Protein AF-A0AAW7XBU8-F1 (afdb_monomer_lite)

pLDDT: mean 73.5, std 14.92, range [34.59, 93.88]

Sequence (88 aa):
GYIIPNLYYYDDMSNYIQSNPDVLNRWTPETAATATKPVLHLNDYAHSKQSSTLTYADGSYVRLKSAEISYRFTKGLVKKLGLKSAQV

Radius of gyration: 27.87 Å; chains: 1; bounding box: 62×27×71 Å

Structure (mmCIF, N/CA/C/O backbone):
data_AF-A0AAW7XBU8-F1
#
_entry.id   AF-A0AAW7XBU8-F1
#
loop_
_atom_site.group_PDB
_atom_site.id
_atom_site.type_symbol
_atom_site.label_atom_id
_atom_site.label_alt_id
_atom_site.label_comp_id
_atom_site.label_asym_id
_atom_site.label_entity_id
_atom_site.label_seq_id
_atom_site.pdbx_PDB_ins_code
_atom_site.Cartn_x
_atom_site.Cartn_y
_atom_site.Cartn_z
_atom_site.occupancy
_atom_site.B_iso_or_equiv
_atom_site.auth_seq_id
_atom_site.auth_comp_id
_atom_site.auth_asym_id
_atom_site.auth_atom_id
_atom_site.pdbx_PDB_model_num
ATOM 1 N N . GLY A 1 1 ? 2.085 2.531 15.692 1.00 34.59 1 GLY A N 1
ATOM 2 C CA . GLY A 1 1 ? 3.423 2.304 15.122 1.00 34.59 1 GLY A CA 1
ATOM 3 C C . GLY A 1 1 ? 3.241 1.696 13.756 1.00 34.59 1 GLY A C 1
ATOM 4 O O . GLY A 1 1 ? 2.454 0.768 13.638 1.00 34.59 1 GLY A O 1
ATOM 5 N N . TYR A 1 2 ? 3.858 2.277 12.733 1.00 35.44 2 TYR A N 1
ATOM 6 C CA . TYR A 1 2 ? 3.827 1.735 11.377 1.00 35.44 2 TYR A CA 1
ATOM 7 C C . TYR A 1 2 ? 4.793 0.548 11.318 1.00 35.44 2 TYR A C 1
ATOM 9 O O . TYR A 1 2 ? 5.961 0.693 11.669 1.00 35.44 2 TYR A O 1
ATOM 17 N N . ILE A 1 3 ? 4.284 -0.627 10.957 1.00 39.94 3 ILE A N 1
ATOM 18 C CA . ILE A 1 3 ? 5.083 -1.837 10.745 1.00 39.94 3 ILE A CA 1
ATOM 19 C C . ILE A 1 3 ? 5.851 -1.628 9.444 1.00 39.94 3 ILE A C 1
ATOM 21 O O . ILE A 1 3 ? 5.266 -1.662 8.364 1.00 39.94 3 ILE A O 1
ATOM 25 N N . ILE A 1 4 ? 7.144 -1.335 9.557 1.00 48.44 4 ILE A N 1
ATOM 26 C CA . ILE A 1 4 ? 8.041 -1.272 8.408 1.00 48.44 4 ILE A CA 1
ATOM 27 C C . ILE A 1 4 ? 8.350 -2.730 8.042 1.00 48.44 4 ILE A C 1
ATOM 29 O O . ILE A 1 4 ? 8.893 -3.444 8.887 1.00 48.44 4 ILE A O 1
ATOM 33 N N . PRO A 1 5 ? 7.976 -3.218 6.847 1.00 45.41 5 PRO A N 1
ATOM 34 C CA . PRO A 1 5 ? 8.377 -4.552 6.419 1.00 45.41 5 PRO A CA 1
ATOM 35 C C . PRO A 1 5 ? 9.912 -4.643 6.385 1.00 45.41 5 PRO A C 1
ATOM 37 O O . PRO A 1 5 ? 10.569 -3.660 6.046 1.00 45.41 5 PRO A O 1
ATOM 40 N N . ASN A 1 6 ? 10.464 -5.813 6.743 1.00 49.59 6 ASN A N 1
ATOM 41 C CA . ASN A 1 6 ? 11.900 -6.166 6.846 1.00 49.59 6 ASN A CA 1
ATOM 42 C C . ASN A 1 6 ? 12.665 -6.105 5.502 1.00 49.59 6 ASN A C 1
ATOM 44 O O . ASN A 1 6 ? 13.399 -7.017 5.138 1.00 49.59 6 ASN A O 1
ATOM 48 N N . LEU A 1 7 ? 12.455 -5.053 4.724 1.00 49.56 7 LEU A N 1
ATOM 49 C CA . LEU A 1 7 ? 12.789 -4.980 3.311 1.00 49.56 7 LEU A CA 1
ATOM 50 C C . LEU A 1 7 ? 13.641 -3.760 2.959 1.00 49.56 7 LEU A C 1
ATOM 52 O O . LEU A 1 7 ? 13.847 -3.446 1.791 1.00 49.56 7 LEU A O 1
ATOM 56 N N . TYR A 1 8 ? 14.137 -3.078 3.984 1.00 45.97 8 TYR A N 1
ATOM 57 C CA . TYR A 1 8 ? 15.203 -2.105 3.850 1.00 45.97 8 TYR A CA 1
ATOM 58 C C . TYR A 1 8 ? 16.470 -2.756 4.387 1.00 45.97 8 TYR A C 1
ATOM 60 O O . TYR A 1 8 ? 16.698 -2.803 5.596 1.00 45.97 8 TYR A O 1
ATOM 68 N N . TYR A 1 9 ? 17.268 -3.301 3.472 1.00 48.19 9 TYR A N 1
ATOM 69 C CA . TYR A 1 9 ? 18.662 -3.594 3.756 1.00 48.19 9 TYR A CA 1
ATOM 70 C C . TYR A 1 9 ? 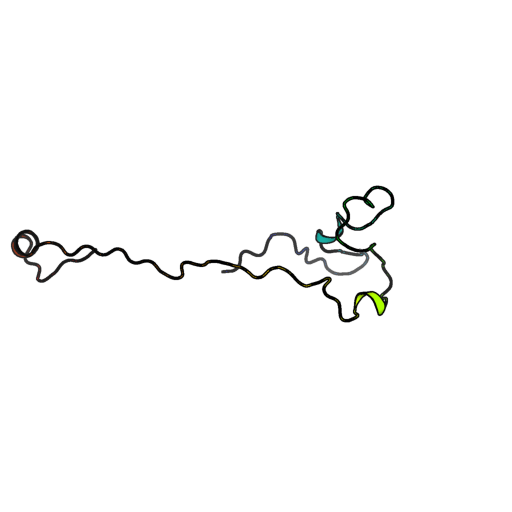19.374 -2.245 3.869 1.00 48.19 9 TYR A C 1
ATOM 72 O O . TYR A 1 9 ? 19.592 -1.556 2.878 1.00 48.19 9 TYR A O 1
ATOM 80 N N . TYR A 1 10 ? 19.661 -1.829 5.099 1.00 44.12 10 TYR A N 1
ATOM 81 C CA . TYR A 1 10 ? 20.796 -0.949 5.326 1.00 44.12 10 TYR A CA 1
ATOM 82 C C . TYR A 1 10 ? 22.040 -1.775 4.998 1.00 44.12 10 TYR A C 1
ATOM 84 O O . TYR A 1 10 ? 22.287 -2.784 5.656 1.00 44.12 10 TYR A O 1
ATOM 92 N N . ASP A 1 11 ? 22.781 -1.378 3.972 1.00 48.84 11 ASP A N 1
ATOM 93 C CA . ASP A 1 11 ? 24.096 -1.929 3.666 1.00 48.84 11 ASP A CA 1
ATOM 94 C C . ASP A 1 11 ? 25.056 -0.774 3.406 1.00 48.84 11 ASP A C 1
ATOM 96 O O . ASP A 1 11 ? 24.727 0.198 2.719 1.00 48.84 11 ASP A O 1
ATOM 100 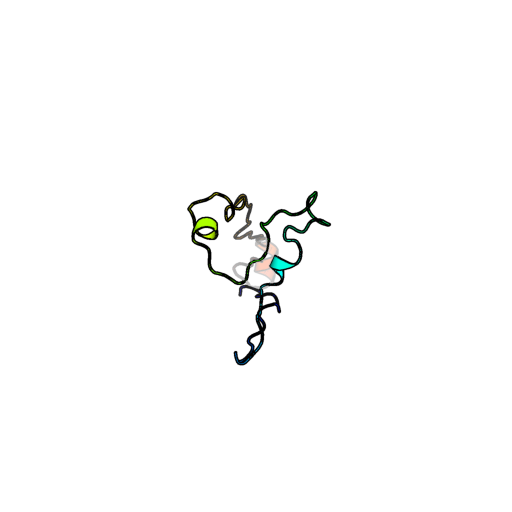N N . ASP A 1 12 ? 26.216 -0.880 4.035 1.00 52.62 12 ASP A N 1
ATOM 101 C CA . ASP A 1 12 ? 27.289 0.095 4.005 1.00 52.62 12 ASP A CA 1
ATOM 102 C C . ASP A 1 12 ? 27.886 0.093 2.594 1.00 52.62 12 ASP A C 1
ATOM 104 O O . ASP A 1 12 ? 28.540 -0.852 2.147 1.00 52.62 12 ASP A O 1
ATOM 108 N N . MET A 1 13 ? 27.527 1.126 1.835 1.00 57.34 13 MET A N 1
ATOM 109 C CA . MET A 1 13 ? 27.756 1.227 0.401 1.00 57.34 13 MET A CA 1
ATOM 110 C C . MET A 1 13 ? 29.253 1.155 0.090 1.00 57.34 13 MET A C 1
ATOM 112 O O . MET A 1 13 ? 29.978 2.132 0.270 1.00 57.34 13 MET A O 1
ATOM 116 N N . SER A 1 14 ? 29.716 0.026 -0.451 1.00 55.84 14 SER A N 1
ATOM 117 C CA . SER A 1 14 ? 31.048 -0.007 -1.061 1.00 55.84 14 SER A CA 1
ATOM 118 C C . SER A 1 14 ? 31.144 -0.650 -2.437 1.00 55.84 14 SER A C 1
ATOM 120 O O . SER A 1 14 ? 31.983 -0.188 -3.191 1.00 55.84 14 SER A O 1
ATOM 122 N N . ASN A 1 15 ? 30.312 -1.623 -2.841 1.00 51.88 15 ASN A N 1
ATOM 123 C CA . ASN A 1 15 ? 30.431 -2.214 -4.195 1.00 51.88 15 ASN A CA 1
ATOM 124 C C . ASN A 1 15 ? 29.161 -2.901 -4.753 1.00 51.88 15 ASN A C 1
ATOM 126 O O . ASN A 1 15 ? 29.255 -3.618 -5.748 1.00 51.88 15 ASN A O 1
ATOM 130 N N . TYR A 1 16 ? 27.977 -2.723 -4.153 1.00 58.66 16 TYR A N 1
ATOM 131 C CA . TYR A 1 16 ? 26.759 -3.408 -4.609 1.00 58.66 16 TYR A CA 1
ATOM 132 C C . TYR A 1 16 ? 25.670 -2.424 -5.039 1.00 58.66 16 TYR A C 1
ATOM 134 O O . TYR A 1 16 ? 25.353 -1.474 -4.324 1.00 58.66 16 TYR A O 1
ATOM 142 N N . ILE A 1 17 ? 25.079 -2.660 -6.213 1.00 62.38 17 ILE A N 1
ATOM 143 C CA . ILE A 1 17 ? 23.900 -1.921 -6.671 1.00 62.38 17 ILE A CA 1
ATOM 144 C C . ILE A 1 17 ? 22.688 -2.550 -5.990 1.00 62.38 17 ILE A C 1
ATOM 146 O O . ILE A 1 17 ? 22.246 -3.634 -6.367 1.00 62.38 17 ILE A O 1
ATOM 150 N N . GLN A 1 18 ? 22.165 -1.883 -4.966 1.00 64.69 18 GLN A N 1
ATOM 151 C CA . GLN A 1 18 ? 20.962 -2.326 -4.270 1.00 64.69 18 GLN A CA 1
ATOM 152 C C . GLN A 1 18 ? 19.705 -1.730 -4.904 1.00 64.69 18 GLN A C 1
ATOM 154 O O . GLN A 1 18 ? 19.689 -0.581 -5.347 1.00 64.69 18 GLN A O 1
ATOM 159 N N . SER A 1 19 ? 18.632 -2.518 -4.947 1.00 64.50 19 SER A N 1
ATOM 160 C CA . SER A 1 19 ? 17.341 -2.087 -5.475 1.00 64.50 19 SER A CA 1
ATOM 161 C C . SER A 1 19 ? 16.206 -2.571 -4.582 1.00 64.50 19 SER A C 1
ATOM 163 O O . SER A 1 19 ? 16.279 -3.657 -4.010 1.00 64.50 19 SER A O 1
ATOM 165 N N . ASN A 1 20 ? 15.152 -1.762 -4.460 1.00 73.31 20 ASN A N 1
ATOM 166 C CA . ASN A 1 20 ? 13.948 -2.146 -3.726 1.00 73.31 20 ASN A CA 1
ATOM 167 C C . ASN A 1 20 ? 13.347 -3.399 -4.394 1.00 73.31 20 ASN A C 1
ATOM 169 O O . ASN A 1 20 ? 13.185 -3.387 -5.609 1.00 73.31 20 ASN A O 1
ATOM 173 N N . PRO A 1 21 ? 12.967 -4.457 -3.669 1.00 74.81 21 PRO A N 1
ATOM 174 C CA . PRO A 1 21 ? 12.355 -5.664 -4.253 1.00 74.81 21 PRO A CA 1
ATOM 175 C C . PRO A 1 21 ? 11.085 -5.425 -5.067 1.00 74.81 21 PRO A C 1
ATOM 177 O O . PRO A 1 21 ? 10.696 -6.278 -5.857 1.00 74.81 21 PRO A O 1
ATOM 180 N N . ASP A 1 22 ? 10.482 -4.247 -4.968 1.00 73.94 22 ASP A N 1
ATOM 181 C CA . ASP A 1 22 ? 9.512 -3.756 -5.943 1.00 73.94 22 ASP A CA 1
ATOM 182 C C . ASP A 1 22 ? 10.009 -3.800 -7.416 1.00 73.94 22 ASP A C 1
ATOM 184 O O . ASP A 1 22 ? 9.216 -3.711 -8.352 1.00 73.94 22 ASP A O 1
ATOM 188 N N . VAL A 1 23 ? 11.316 -3.976 -7.659 1.00 75.06 23 VAL A N 1
ATOM 189 C CA . VAL A 1 23 ? 11.888 -4.165 -9.001 1.00 75.06 23 VAL A CA 1
ATOM 190 C C . VAL A 1 23 ? 11.780 -5.585 -9.565 1.00 75.06 23 VAL A C 1
ATOM 192 O O . VAL A 1 23 ? 12.046 -5.756 -10.752 1.00 75.06 23 VAL A O 1
ATOM 195 N N . LEU A 1 24 ? 11.373 -6.583 -8.770 1.00 78.25 24 LEU A N 1
ATOM 196 C CA . LEU A 1 24 ? 11.346 -7.998 -9.179 1.00 78.25 24 LEU A CA 1
ATOM 197 C C . LEU A 1 24 ? 10.403 -8.288 -10.365 1.00 78.25 24 LEU A C 1
ATOM 199 O O . LEU A 1 24 ? 10.647 -9.231 -11.106 1.00 78.25 24 LEU A O 1
ATOM 203 N N . ASN A 1 25 ? 9.361 -7.471 -10.572 1.00 78.19 25 ASN A N 1
ATOM 204 C CA . ASN A 1 25 ? 8.333 -7.671 -11.611 1.00 78.19 25 ASN A CA 1
ATOM 205 C C . ASN A 1 25 ? 8.310 -6.547 -12.667 1.00 78.19 25 ASN A C 1
ATOM 207 O O . ASN A 1 25 ? 7.248 -6.124 -13.133 1.00 78.19 25 ASN A O 1
ATOM 211 N N . ARG A 1 26 ? 9.482 -6.006 -13.009 1.00 84.50 26 ARG A N 1
ATOM 212 C CA . ARG A 1 26 ? 9.624 -5.009 -14.081 1.00 84.50 26 ARG A CA 1
ATOM 213 C C . ARG A 1 26 ? 9.629 -5.659 -15.460 1.00 84.50 26 ARG A C 1
ATOM 215 O O . ARG A 1 26 ? 9.780 -6.871 -15.595 1.00 84.50 26 ARG A O 1
ATOM 222 N N . TRP A 1 27 ? 9.468 -4.824 -16.480 1.00 86.94 27 TRP A N 1
ATOM 223 C CA . TRP A 1 27 ? 9.460 -5.256 -17.870 1.00 86.94 27 TRP A CA 1
ATOM 224 C C . TRP A 1 27 ? 10.780 -5.923 -18.284 1.00 86.94 27 TRP A C 1
ATOM 226 O O . TRP A 1 27 ? 11.849 -5.313 -18.193 1.00 86.94 27 TRP A O 1
ATOM 236 N N . THR A 1 28 ?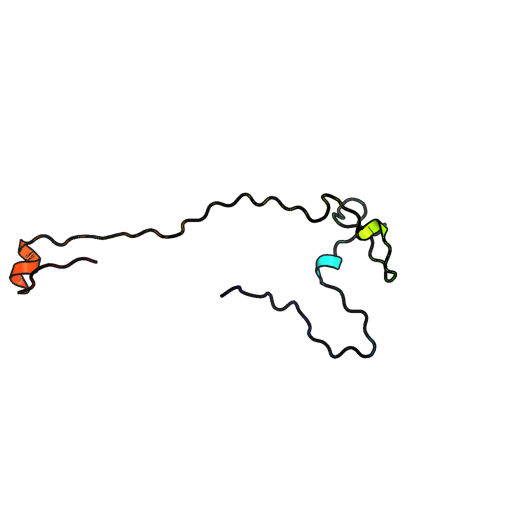 10.666 -7.153 -18.783 1.00 88.12 28 THR A N 1
ATOM 237 C CA . THR A 1 28 ? 11.654 -7.899 -19.574 1.00 88.12 28 THR A CA 1
ATOM 238 C C . THR A 1 28 ? 10.927 -8.545 -20.766 1.00 88.12 28 THR A C 1
ATOM 240 O O . THR A 1 28 ? 9.691 -8.601 -20.755 1.00 88.12 28 THR A O 1
ATOM 243 N N . PRO A 1 29 ? 11.628 -9.049 -21.800 1.00 90.75 29 PRO A N 1
ATOM 244 C CA . PRO A 1 29 ? 10.980 -9.775 -22.897 1.00 90.75 29 PRO A CA 1
ATOM 245 C C . PRO A 1 29 ? 10.082 -10.928 -22.418 1.00 90.75 29 PRO A C 1
ATOM 247 O O . PRO A 1 29 ? 9.017 -11.163 -22.981 1.00 90.75 29 PRO A O 1
ATOM 250 N N . GLU A 1 30 ? 10.478 -11.604 -21.342 1.00 89.12 30 GLU A N 1
ATOM 251 C CA . GLU A 1 30 ? 9.768 -12.738 -20.749 1.00 89.12 30 GLU A CA 1
ATOM 252 C C . GLU A 1 30 ? 8.534 -12.306 -19.938 1.00 89.12 30 GLU A C 1
ATOM 254 O O . GLU A 1 30 ? 7.556 -13.048 -19.870 1.00 89.12 30 GLU A O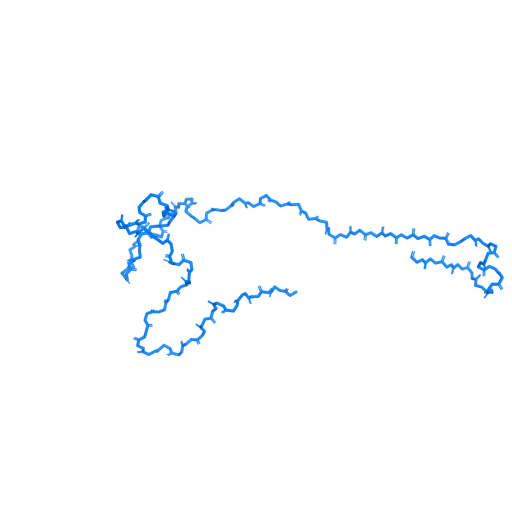 1
ATOM 259 N N . THR A 1 31 ? 8.544 -11.107 -19.341 1.00 88.06 31 THR A N 1
ATOM 260 C CA . THR A 1 31 ? 7.453 -10.579 -18.494 1.00 88.06 31 THR A CA 1
ATOM 261 C C . THR A 1 31 ? 6.613 -9.498 -19.177 1.00 88.06 31 THR A C 1
ATOM 263 O O . THR A 1 31 ? 5.770 -8.866 -18.536 1.00 88.06 31 THR A O 1
ATOM 266 N N . ALA A 1 32 ? 6.793 -9.286 -20.484 1.00 86.56 32 ALA A N 1
ATOM 267 C CA . ALA A 1 32 ? 6.174 -8.192 -21.234 1.00 86.56 32 ALA A CA 1
ATOM 268 C C . ALA A 1 32 ? 4.636 -8.147 -21.132 1.00 86.56 32 ALA A C 1
ATOM 270 O O . ALA A 1 32 ? 4.054 -7.067 -21.192 1.00 86.56 32 ALA A O 1
ATOM 271 N N . ALA A 1 33 ? 3.983 -9.300 -20.952 1.00 89.00 33 ALA A N 1
ATOM 272 C CA . ALA A 1 33 ? 2.529 -9.402 -20.828 1.00 89.00 33 ALA A CA 1
ATOM 273 C C . ALA A 1 33 ? 1.986 -9.041 -19.430 1.00 89.00 33 ALA A C 1
ATOM 275 O O . ALA A 1 33 ? 0.798 -8.759 -19.293 1.00 89.00 33 ALA A O 1
ATOM 276 N N . THR A 1 34 ? 2.825 -9.074 -18.391 1.00 88.56 34 THR A N 1
ATOM 277 C CA . THR A 1 34 ? 2.396 -8.952 -16.984 1.00 88.56 34 THR A CA 1
ATOM 278 C C . THR A 1 34 ? 3.071 -7.809 -16.232 1.00 88.56 34 THR A C 1
ATOM 280 O O . THR A 1 34 ? 2.648 -7.470 -15.128 1.00 88.56 34 THR A O 1
ATOM 283 N N . ALA A 1 35 ? 4.133 -7.227 -16.787 1.00 86.50 35 ALA A N 1
ATOM 284 C CA . ALA A 1 35 ? 4.879 -6.155 -16.149 1.00 86.50 35 ALA A CA 1
ATOM 285 C C . ALA A 1 35 ? 4.032 -4.883 -16.003 1.00 86.50 35 ALA A C 1
ATOM 287 O O . ALA A 1 35 ? 3.467 -4.366 -16.964 1.00 86.50 35 ALA A O 1
ATOM 288 N N . THR A 1 36 ? 4.001 -4.338 -14.790 1.00 85.69 36 THR A N 1
ATOM 289 C CA . THR A 1 36 ? 3.285 -3.091 -14.463 1.00 85.69 36 THR A CA 1
ATOM 290 C C . THR A 1 36 ? 4.216 -1.884 -14.374 1.00 85.69 36 THR A C 1
ATOM 292 O O . THR A 1 36 ? 3.757 -0.749 -14.250 1.00 85.69 36 THR A O 1
ATOM 295 N N . LYS A 1 37 ? 5.534 -2.115 -14.419 1.00 85.50 37 LYS A N 1
ATOM 296 C CA . LYS A 1 37 ? 6.577 -1.098 -14.249 1.00 85.50 37 LYS A CA 1
ATOM 297 C C . LYS A 1 37 ? 7.610 -1.187 -15.370 1.00 85.50 37 LYS A C 1
ATOM 299 O O . LYS A 1 37 ? 7.927 -2.294 -15.814 1.00 85.50 37 LYS A O 1
ATOM 304 N N . PRO A 1 38 ? 8.166 -0.043 -15.806 1.00 85.75 38 PRO A N 1
ATOM 305 C CA . PRO A 1 38 ? 9.153 -0.014 -16.874 1.00 85.75 38 PRO A CA 1
ATOM 306 C C . PRO A 1 38 ? 10.448 -0.721 -16.463 1.00 85.75 38 PRO A C 1
ATOM 308 O O . PRO A 1 38 ? 10.727 -0.920 -15.272 1.00 85.75 38 PRO A O 1
ATOM 311 N N . VAL A 1 39 ? 11.226 -1.072 -17.484 1.00 84.44 39 VAL A N 1
ATOM 312 C CA . VAL A 1 39 ? 12.539 -1.718 -17.391 1.00 84.44 39 VAL A CA 1
ATOM 313 C C . VAL A 1 39 ? 13.466 -1.012 -16.396 1.00 84.44 39 VAL A C 1
ATOM 315 O O . VAL A 1 39 ? 13.408 0.203 -16.193 1.00 84.44 39 VAL A O 1
ATOM 318 N N . LEU A 1 40 ? 14.313 -1.800 -15.736 1.00 80.75 40 LEU A N 1
ATOM 319 C CA . LEU A 1 40 ? 15.319 -1.291 -14.814 1.00 80.75 40 LEU A CA 1
ATOM 320 C C . LEU A 1 40 ? 16.560 -0.830 -15.588 1.00 80.75 40 LEU A C 1
ATOM 322 O O . LEU A 1 40 ? 17.151 -1.598 -16.344 1.00 80.75 40 LEU A O 1
ATOM 326 N N . HIS A 1 41 ? 16.983 0.409 -15.354 1.00 77.31 41 HIS A N 1
ATOM 327 C CA . HIS A 1 41 ? 18.216 0.967 -15.903 1.00 77.31 41 HIS A CA 1
ATOM 328 C C . HIS A 1 41 ? 19.093 1.516 -14.777 1.00 77.31 41 HIS A C 1
ATOM 330 O O . HIS A 1 41 ? 18.581 2.059 -13.801 1.00 77.31 41 HIS A O 1
ATOM 336 N N . LEU A 1 42 ? 20.414 1.378 -14.924 1.00 74.69 42 LEU A N 1
ATOM 337 C CA . LEU A 1 42 ? 21.401 1.908 -13.971 1.00 74.69 42 LEU A CA 1
ATOM 338 C C . LEU A 1 42 ? 21.658 3.408 -14.155 1.00 74.69 42 LEU A C 1
ATOM 340 O O . LEU A 1 42 ? 22.090 4.083 -13.225 1.00 74.69 42 LEU A O 1
ATOM 344 N N . ASN A 1 43 ? 21.390 3.922 -15.355 1.00 73.06 43 ASN A N 1
ATOM 345 C CA . ASN A 1 43 ? 21.581 5.326 -15.680 1.00 73.06 43 ASN A CA 1
ATOM 346 C C . ASN A 1 43 ? 20.343 6.138 -15.302 1.00 73.06 43 ASN A C 1
ATOM 348 O O . ASN A 1 43 ? 19.207 5.723 -15.544 1.00 73.06 43 ASN A O 1
ATOM 352 N N . ASP A 1 44 ? 20.581 7.322 -14.747 1.00 65.00 44 ASP A N 1
ATOM 353 C CA . ASP A 1 44 ? 19.523 8.255 -14.393 1.00 65.00 44 ASP A CA 1
ATOM 354 C C . ASP A 1 44 ? 19.009 8.963 -15.648 1.00 65.00 44 ASP A C 1
ATOM 356 O O . ASP A 1 44 ? 19.650 9.864 -16.194 1.00 65.00 44 ASP A O 1
ATOM 360 N N . TYR A 1 45 ? 17.848 8.532 -16.129 1.00 67.69 45 TYR A N 1
ATOM 361 C CA . TYR A 1 45 ? 17.201 9.173 -17.257 1.00 67.69 45 TYR A CA 1
ATOM 362 C C . TYR A 1 45 ? 16.083 10.110 -16.798 1.00 67.69 45 TYR A C 1
ATOM 364 O O . TYR A 1 45 ? 15.134 9.702 -16.125 1.00 67.69 45 TYR A O 1
ATOM 372 N N . ALA A 1 46 ? 16.137 11.357 -17.271 1.00 68.50 46 ALA A N 1
ATOM 373 C CA . ALA A 1 46 ? 15.145 12.388 -16.969 1.00 68.50 46 ALA A CA 1
ATOM 374 C C . ALA A 1 46 ? 13.698 11.980 -17.319 1.00 68.50 46 ALA A C 1
ATOM 376 O O . ALA A 1 46 ? 12.768 12.440 -16.661 1.00 68.50 46 ALA A O 1
ATOM 377 N N . HIS A 1 47 ? 13.495 11.093 -18.305 1.00 72.56 47 HIS A N 1
ATOM 378 C CA . HIS A 1 47 ? 12.164 10.629 -18.717 1.00 72.56 47 HIS A CA 1
ATOM 379 C C . HIS A 1 47 ? 11.422 9.860 -17.612 1.00 72.56 47 HIS A C 1
ATOM 381 O O . HIS A 1 47 ? 10.213 10.008 -17.473 1.00 72.56 47 HIS A O 1
ATOM 387 N N . SER A 1 48 ? 12.136 9.106 -16.770 1.00 73.62 48 SER A N 1
ATO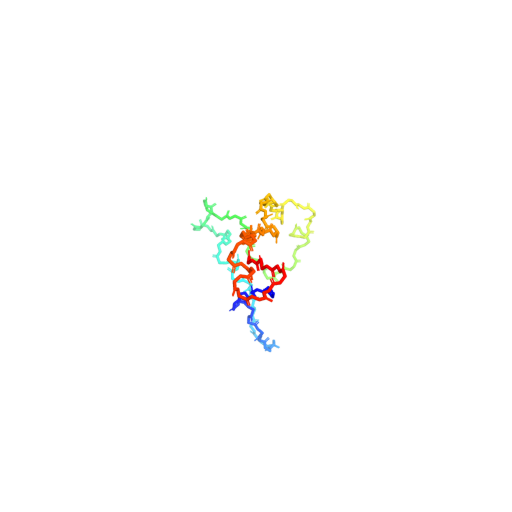M 388 C CA . SER A 1 48 ? 11.544 8.331 -15.666 1.00 73.62 48 SER A CA 1
ATOM 389 C C . SER A 1 48 ? 11.104 9.203 -14.488 1.00 73.62 48 SER A C 1
ATOM 391 O O . SER A 1 48 ? 10.412 8.729 -13.591 1.00 73.62 48 SER A O 1
ATOM 393 N N . LYS A 1 49 ? 11.514 10.477 -14.483 1.00 76.75 49 LYS A N 1
ATOM 394 C CA . LYS A 1 49 ? 11.197 11.475 -13.452 1.00 76.75 49 LYS A CA 1
ATOM 395 C C . LYS A 1 49 ? 10.185 12.515 -13.927 1.00 76.75 49 LYS A C 1
ATOM 397 O O . LYS A 1 49 ? 9.882 13.453 -13.193 1.00 76.75 49 LYS A O 1
ATOM 402 N N . GLN A 1 50 ? 9.687 12.384 -15.154 1.00 83.25 50 GLN A N 1
ATOM 403 C CA . GLN A 1 50 ? 8.673 13.294 -15.666 1.00 83.25 50 GLN A CA 1
ATOM 404 C C . GLN A 1 50 ? 7.346 13.101 -14.932 1.00 83.25 50 GLN A C 1
ATOM 406 O O . GLN A 1 50 ? 7.018 12.008 -14.460 1.00 83.25 50 GLN A O 1
ATOM 411 N N . SER A 1 51 ? 6.580 14.190 -14.853 1.00 85.25 51 SER A N 1
ATOM 412 C CA . SER A 1 51 ? 5.237 14.162 -14.282 1.00 85.25 51 SER A CA 1
ATOM 413 C C . SER A 1 51 ? 4.384 13.149 -15.041 1.00 85.25 51 SER A C 1
ATOM 415 O O . SER A 1 51 ? 4.170 13.278 -16.246 1.00 85.25 51 SER A O 1
ATOM 417 N N . SER A 1 52 ? 3.941 12.114 -14.338 1.00 84.50 52 SER A N 1
ATOM 418 C CA . SER A 1 52 ? 3.140 11.027 -14.885 1.00 84.50 52 SER A CA 1
ATOM 419 C C . SER A 1 52 ? 2.262 10.436 -13.790 1.00 84.50 52 SER A C 1
ATOM 421 O O . SER A 1 52 ? 2.494 10.641 -12.599 1.00 84.50 52 SER A O 1
ATOM 423 N N . THR A 1 53 ? 1.263 9.661 -14.194 1.00 86.69 53 THR A N 1
ATOM 424 C CA . THR A 1 53 ? 0.385 8.928 -13.276 1.00 86.69 53 THR A CA 1
ATOM 425 C C . THR A 1 53 ? 1.006 7.618 -12.780 1.00 86.69 53 THR A C 1
ATOM 427 O O . THR A 1 53 ? 0.342 6.867 -12.075 1.00 86.69 53 THR A O 1
ATOM 430 N N . LEU A 1 54 ? 2.268 7.319 -13.127 1.00 84.94 54 LEU A N 1
ATOM 431 C CA . LEU A 1 54 ? 2.945 6.055 -12.798 1.00 84.94 54 LEU A CA 1
ATOM 432 C C . LEU A 1 54 ? 3.009 5.784 -11.286 1.00 84.94 54 LEU A C 1
ATOM 434 O O . LEU A 1 54 ? 3.007 4.633 -10.860 1.00 84.94 54 LEU A O 1
ATOM 438 N N . THR A 1 55 ? 3.086 6.837 -10.473 1.00 81.62 55 THR A N 1
ATOM 439 C CA . THR A 1 55 ? 3.167 6.742 -9.009 1.00 81.62 55 THR A CA 1
ATOM 440 C C . THR A 1 55 ? 1.810 6.851 -8.319 1.00 81.62 55 THR A C 1
ATOM 442 O O . THR A 1 55 ? 1.748 6.791 -7.091 1.00 81.62 55 THR A O 1
ATOM 445 N N . TYR A 1 56 ? 0.724 7.041 -9.071 1.00 88.56 56 TYR A N 1
ATOM 446 C CA . TYR A 1 56 ? -0.601 7.223 -8.490 1.00 88.56 56 TYR A CA 1
ATOM 447 C C . TYR A 1 56 ? -1.177 5.865 -8.094 1.00 88.56 56 TYR A C 1
ATOM 449 O O . TYR A 1 56 ? -1.069 4.885 -8.829 1.00 88.56 56 TYR A O 1
ATOM 457 N N . ALA A 1 57 ? -1.806 5.818 -6.926 1.00 86.38 57 ALA A N 1
ATOM 458 C CA . ALA A 1 57 ? -2.506 4.649 -6.419 1.00 86.38 57 ALA A CA 1
ATOM 459 C C . ALA A 1 57 ? -3.912 5.057 -5.976 1.00 86.38 57 ALA A C 1
ATOM 461 O O . ALA A 1 57 ? -4.125 6.197 -5.554 1.00 86.38 57 ALA A O 1
ATOM 462 N N . ASP A 1 58 ? -4.865 4.130 -6.067 1.00 91.31 58 ASP A N 1
ATOM 463 C CA . ASP A 1 58 ? -6.208 4.353 -5.538 1.00 91.31 58 ASP A CA 1
ATOM 464 C C . ASP A 1 58 ? -6.143 4.479 -4.009 1.00 91.31 58 ASP A C 1
ATOM 466 O O . ASP A 1 58 ? -5.708 3.567 -3.303 1.00 91.31 58 ASP A O 1
ATOM 470 N N . GLY A 1 59 ? -6.537 5.649 -3.512 1.00 90.44 59 GLY A N 1
ATOM 471 C CA . GLY A 1 59 ? -6.545 5.991 -2.095 1.00 90.44 59 GLY A CA 1
ATOM 472 C C . GLY A 1 59 ? -7.883 5.735 -1.407 1.00 90.44 59 GLY A C 1
ATOM 473 O O . GLY A 1 59 ? -8.083 6.228 -0.300 1.00 90.44 59 GLY A O 1
ATOM 474 N N . SER A 1 60 ? -8.823 5.034 -2.038 1.00 92.19 60 SER A N 1
ATOM 475 C CA . SER A 1 60 ? -10.131 4.737 -1.455 1.00 92.19 60 SER A CA 1
ATOM 476 C C . SER A 1 60 ? -9.985 3.781 -0.270 1.00 92.19 60 SER A C 1
ATOM 478 O O . SER A 1 60 ? -9.606 2.623 -0.428 1.00 92.19 60 SER A O 1
ATOM 480 N N . TYR A 1 61 ? -10.299 4.249 0.941 1.00 93.88 61 TYR A N 1
ATOM 481 C CA . TYR A 1 61 ? -10.286 3.417 2.144 1.00 93.88 61 TYR A CA 1
ATOM 482 C C . TYR A 1 61 ? -11.472 3.731 3.054 1.00 93.88 61 TYR A C 1
ATOM 484 O O . TYR A 1 61 ? -11.918 4.872 3.168 1.00 93.88 61 TYR A O 1
ATOM 492 N N . VAL A 1 62 ? -11.952 2.707 3.758 1.00 92.19 62 VAL A N 1
ATOM 493 C CA . VAL A 1 62 ? -12.888 2.854 4.874 1.00 92.19 62 VAL A CA 1
ATOM 494 C C . VAL A 1 62 ? -12.147 2.544 6.168 1.00 92.19 62 VAL A C 1
ATOM 496 O O . VAL A 1 62 ? -11.439 1.544 6.271 1.00 92.19 62 VAL A O 1
ATOM 499 N N . ARG A 1 63 ? -12.273 3.417 7.168 1.00 93.56 63 ARG A N 1
ATOM 500 C CA . ARG A 1 63 ? -11.643 3.228 8.477 1.00 93.56 63 ARG A CA 1
ATOM 501 C C . ARG A 1 63 ? -12.640 3.493 9.592 1.00 93.56 63 ARG A C 1
ATOM 503 O O . ARG A 1 63 ? -13.133 4.610 9.729 1.00 93.56 63 ARG A O 1
ATOM 510 N N . LEU A 1 64 ? -12.824 2.501 10.458 1.00 91.06 64 LEU A N 1
ATOM 511 C CA . LEU A 1 64 ? -13.450 2.687 11.761 1.00 91.06 64 LEU A CA 1
ATOM 512 C C . LEU A 1 64 ? -12.400 3.245 12.732 1.00 91.06 64 LEU A C 1
ATOM 514 O O . LEU A 1 64 ? -11.434 2.564 13.068 1.00 91.06 64 LEU A O 1
ATOM 518 N N . LYS A 1 65 ? -12.532 4.519 13.123 1.00 92.75 65 LYS A N 1
ATOM 519 C CA . LYS A 1 65 ? -11.559 5.178 14.016 1.00 92.75 65 LYS A CA 1
ATOM 520 C C . LYS A 1 65 ? -11.755 4.790 15.479 1.00 92.75 65 LYS A C 1
ATOM 522 O O . LYS A 1 65 ? -10.771 4.563 16.173 1.00 92.75 65 LYS A O 1
ATOM 527 N N . SER A 1 66 ? -13.002 4.703 15.918 1.00 85.38 66 SER A N 1
ATOM 528 C CA . SER A 1 66 ? -13.381 4.219 17.238 1.00 85.38 66 SER A CA 1
ATOM 529 C C . SER A 1 66 ? -14.799 3.663 17.173 1.00 85.38 66 SER A C 1
ATOM 531 O O . SER A 1 66 ? -15.650 4.184 16.452 1.00 85.38 66 SER A O 1
ATOM 533 N N . ALA A 1 67 ? -15.036 2.594 17.920 1.00 88.06 67 ALA A N 1
ATOM 534 C CA . ALA A 1 67 ? -16.360 2.095 18.241 1.00 88.06 67 ALA A CA 1
ATOM 535 C C . ALA A 1 67 ? -16.359 1.790 19.733 1.00 88.06 67 ALA A C 1
ATOM 537 O O . ALA A 1 67 ? -15.455 1.111 20.220 1.00 88.06 67 ALA A O 1
ATOM 538 N N . GLU A 1 68 ? -17.339 2.328 20.446 1.00 85.69 68 GLU A N 1
ATOM 539 C CA . GLU A 1 68 ? -17.486 2.128 21.881 1.00 85.69 68 GLU A CA 1
ATOM 540 C C . GLU A 1 68 ? -18.793 1.388 22.139 1.00 85.69 68 GLU A C 1
ATOM 542 O O . GLU A 1 68 ? -19.850 1.760 21.626 1.00 85.69 68 GLU A O 1
ATOM 547 N N . ILE A 1 69 ? -18.701 0.313 22.916 1.00 84.50 69 ILE A N 1
ATOM 548 C CA . ILE A 1 69 ? -19.847 -0.438 23.411 1.00 84.50 69 ILE A CA 1
ATOM 549 C C . ILE A 1 69 ? -19.853 -0.211 24.911 1.00 84.50 69 ILE A C 1
ATOM 551 O O . ILE A 1 69 ? -18.887 -0.562 25.579 1.00 84.50 69 ILE A O 1
ATOM 555 N N . SER A 1 70 ? -20.929 0.382 25.419 1.00 82.81 70 SER A N 1
ATOM 556 C CA . SER A 1 70 ? -21.117 0.573 26.851 1.00 82.81 70 SER A CA 1
ATOM 557 C C . SER A 1 70 ? -22.444 0.003 27.318 1.00 82.81 70 SER A C 1
ATOM 559 O O . SER A 1 70 ? -23.478 0.201 26.676 1.00 82.81 70 SER A O 1
ATOM 561 N N . TYR A 1 71 ? -22.439 -0.633 28.485 1.00 78.75 71 TYR A N 1
ATOM 562 C CA . TYR A 1 71 ? -23.640 -1.110 29.157 1.00 78.75 71 TYR A CA 1
ATOM 563 C C . TYR A 1 71 ? -23.758 -0.525 30.567 1.00 78.75 71 TYR A C 1
ATOM 565 O O . TYR A 1 71 ? -22.843 -0.613 31.386 1.00 78.75 71 TYR A O 1
ATOM 573 N N . ARG A 1 72 ? -24.923 0.061 30.879 1.00 76.62 72 ARG A N 1
ATOM 574 C CA . ARG A 1 72 ? -25.207 0.627 32.205 1.00 76.62 72 ARG A CA 1
ATOM 575 C C . ARG A 1 72 ? -25.974 -0.376 33.058 1.00 76.62 72 ARG A C 1
ATOM 577 O O . ARG A 1 72 ? -27.131 -0.682 32.772 1.00 76.62 72 ARG A O 1
ATOM 584 N N . PHE A 1 73 ? -25.369 -0.827 34.155 1.00 77.69 73 PHE A N 1
ATOM 585 C CA . PHE A 1 73 ? -26.037 -1.743 35.079 1.00 77.69 73 PHE A CA 1
ATOM 586 C C . PHE A 1 73 ? -27.226 -1.066 35.783 1.00 77.69 73 PHE A C 1
ATOM 588 O O . PHE A 1 73 ? -27.188 0.112 36.152 1.00 77.69 73 PHE A O 1
ATOM 595 N N . THR A 1 74 ? -28.315 -1.816 35.969 1.00 71.44 74 THR A N 1
ATOM 596 C CA . THR A 1 74 ? -29.547 -1.325 36.607 1.00 71.44 74 THR A CA 1
ATOM 597 C C . THR A 1 74 ? -29.316 -1.010 38.093 1.00 71.44 74 THR A C 1
ATOM 599 O O . THR A 1 74 ? -28.572 -1.706 38.791 1.00 71.44 74 THR A O 1
ATOM 602 N N . LYS A 1 75 ? -29.988 0.037 38.602 1.00 66.38 75 LYS A N 1
ATOM 603 C CA . LYS A 1 75 ? -29.796 0.581 39.963 1.00 66.38 75 LYS A CA 1
ATOM 604 C C . LYS A 1 75 ? -29.972 -0.457 41.083 1.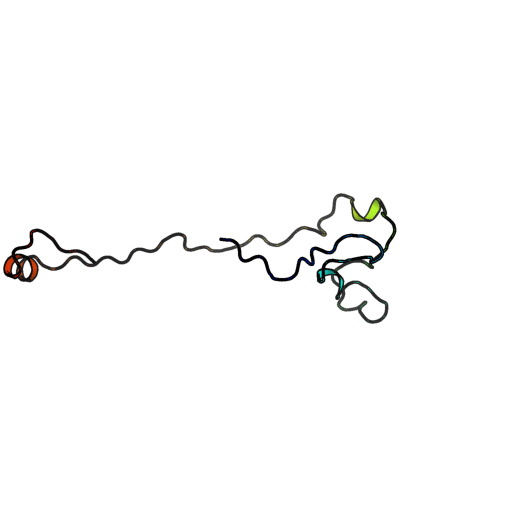00 66.38 75 LYS A C 1
ATOM 606 O O . LYS A 1 75 ? -29.412 -0.271 42.157 1.00 66.38 75 LYS A O 1
ATOM 611 N N . GLY A 1 76 ? -30.721 -1.539 40.854 1.00 65.88 76 GLY A N 1
ATOM 612 C CA . GLY A 1 76 ? -30.975 -2.569 41.869 1.00 65.88 76 GLY A CA 1
ATOM 613 C C . GLY A 1 76 ? -29.740 -3.399 42.237 1.00 65.88 76 GLY A C 1
ATOM 614 O O . GLY A 1 76 ? -29.493 -3.636 43.417 1.00 65.88 76 GLY A O 1
ATOM 615 N N . LEU A 1 77 ? -28.938 -3.799 41.245 1.00 64.25 77 LEU A N 1
ATOM 616 C CA . LEU A 1 77 ? -27.707 -4.578 41.453 1.00 64.25 77 LEU A CA 1
ATOM 617 C C . LEU A 1 77 ? -26.574 -3.705 42.003 1.00 64.25 77 LEU A C 1
ATOM 619 O O . LEU A 1 77 ? -25.876 -4.098 42.933 1.00 64.25 77 LEU A O 1
ATOM 623 N N . VAL A 1 78 ? -26.452 -2.482 41.486 1.00 66.12 78 VAL A N 1
ATOM 624 C CA . VAL A 1 78 ? -25.407 -1.526 41.883 1.00 66.12 78 VAL A CA 1
ATOM 625 C C . VAL A 1 78 ? -25.589 -1.069 43.340 1.00 66.12 78 VAL A C 1
ATOM 627 O O . VAL A 1 78 ? -24.618 -0.987 44.089 1.00 66.12 78 VAL A O 1
ATOM 630 N N . LYS A 1 79 ? -26.840 -0.865 43.783 1.00 64.44 79 LYS A N 1
ATOM 631 C CA . LYS A 1 79 ? -27.159 -0.470 45.165 1.00 64.44 79 LYS A CA 1
ATOM 632 C C . LYS A 1 79 ? -26.912 -1.593 46.180 1.00 64.44 79 LYS A C 1
ATOM 634 O O . LYS A 1 79 ? -26.532 -1.296 47.307 1.00 64.44 79 LYS A O 1
ATOM 639 N N . LYS A 1 80 ? -27.069 -2.866 45.787 1.00 67.25 80 LYS A N 1
ATOM 640 C CA . LYS A 1 80 ? -26.724 -4.028 46.634 1.00 67.25 80 LYS A CA 1
ATOM 641 C C . LYS A 1 80 ? -25.216 -4.171 46.862 1.00 67.25 80 LYS A C 1
ATOM 643 O O . LYS A 1 80 ? -24.818 -4.665 47.907 1.00 67.25 80 LYS A O 1
ATOM 648 N N . LEU A 1 81 ? -24.399 -3.705 45.919 1.00 74.12 81 LEU A N 1
ATOM 649 C CA . LEU A 1 81 ? -22.936 -3.678 46.027 1.00 74.12 81 LEU A CA 1
ATOM 650 C C . LEU A 1 81 ? -22.400 -2.389 46.685 1.00 74.12 81 LEU A C 1
ATOM 652 O O . LEU A 1 81 ? -21.191 -2.212 46.776 1.00 74.12 81 LEU A O 1
ATOM 656 N N . GLY A 1 82 ? -23.275 -1.476 47.132 1.00 74.69 82 GLY A N 1
ATOM 657 C CA . GLY A 1 82 ? -22.881 -0.224 47.794 1.00 74.69 82 GLY A CA 1
ATOM 658 C C . GLY A 1 82 ? -22.317 0.858 46.862 1.00 74.69 82 GLY A C 1
ATOM 659 O O . GLY A 1 82 ? -21.798 1.867 47.335 1.00 74.69 82 GLY A O 1
ATOM 660 N N . LEU A 1 83 ? -22.423 0.682 45.543 1.00 69.25 83 LEU A N 1
ATOM 661 C CA . LEU A 1 83 ? -21.868 1.598 44.543 1.00 69.25 83 LEU A CA 1
ATOM 662 C C . LEU A 1 83 ? -22.926 2.607 44.055 1.00 69.25 83 LEU A C 1
ATOM 664 O O . LEU A 1 83 ? -24.132 2.366 44.139 1.00 69.25 83 LEU A O 1
ATOM 668 N N . LYS A 1 84 ? -22.485 3.763 43.536 1.00 68.44 84 LYS A N 1
ATOM 669 C CA . LYS A 1 84 ? -23.383 4.815 43.002 1.00 68.44 84 LYS A CA 1
ATOM 670 C C . LYS A 1 84 ? -23.730 4.622 41.518 1.00 68.44 84 LYS A C 1
ATOM 672 O O . LYS A 1 84 ? -24.860 4.894 41.119 1.00 68.44 84 LYS A O 1
ATOM 677 N N . SER A 1 85 ? -22.795 4.125 40.712 1.00 69.50 85 SER A N 1
ATOM 678 C CA . SER A 1 85 ? -22.988 3.781 39.297 1.00 69.50 85 SER A CA 1
ATOM 679 C C . SER A 1 85 ? -21.917 2.792 38.847 1.00 69.50 85 SER A C 1
ATOM 681 O O . SER A 1 85 ? -20.792 2.858 39.333 1.00 69.50 85 SER A O 1
ATOM 683 N N . ALA A 1 86 ? -22.254 1.912 37.905 1.00 67.12 86 ALA A N 1
ATOM 684 C CA . ALA A 1 86 ? -21.309 1.017 37.245 1.00 67.12 86 ALA A CA 1
ATOM 685 C C . ALA A 1 86 ? -21.610 1.000 35.738 1.00 67.12 86 ALA A C 1
ATOM 687 O O . ALA A 1 86 ? -22.779 0.915 35.343 1.00 67.12 86 ALA A O 1
ATOM 688 N N . GLN A 1 87 ? -20.562 1.100 34.926 1.00 71.69 87 GLN A N 1
ATOM 689 C CA . GLN A 1 87 ? -20.584 1.036 33.465 1.00 71.69 87 GLN A CA 1
ATOM 690 C C . GLN A 1 87 ? -19.366 0.220 33.024 1.00 71.69 87 GLN A C 1
ATOM 692 O O . GLN A 1 87 ? -18.322 0.296 33.673 1.00 71.69 87 GLN A O 1
ATOM 697 N N . VAL A 1 88 ? -19.538 -0.574 31.973 1.00 67.94 88 VAL A N 1
ATOM 698 C CA . VAL A 1 88 ? -18.493 -1.338 31.276 1.00 67.94 88 VAL A CA 1
ATOM 699 C C . VAL A 1 88 ? -18.620 -1.031 29.801 1.00 67.94 88 VAL A C 1
ATOM 701 O O . VAL A 1 88 ? -19.792 -0.900 29.370 1.00 67.94 88 VAL A O 1
#

Foldseek 3Di:
DDDDPPQDPPDDDDDDDDDGCVLVQEDDPVNPPPHLHHDDDPDDDVVVVDDDCSPPDDPDDDDDPDDDDKDWDDPVVCVVVVHPTDMD

Secondary structure (DSSP, 8-state):
-----S-------SS-----GGGTTB--TTTTTT--BPPP-SS--GGGGSS-GGG----------------BPPHHHHHHTT-S--B-

Organism: NCBI:txid86304